Protein AF-A0A2M8F038-F1 (afdb_monomer)

pLDDT: mean 86.22, std 9.19, range [47.75, 95.94]

Structure (mmCIF, N/CA/C/O backbone):
data_AF-A0A2M8F038-F1
#
_entry.id   AF-A0A2M8F038-F1
#
loop_
_atom_site.group_PDB
_atom_site.id
_atom_site.type_symbol
_atom_site.label_atom_id
_atom_site.label_alt_id
_atom_site.label_comp_id
_atom_site.label_asym_id
_atom_site.label_entity_id
_atom_site.label_seq_id
_atom_site.pdbx_PDB_ins_code
_atom_site.Cartn_x
_atom_site.Cartn_y
_atom_site.Cartn_z
_atom_site.occupancy
_atom_site.B_iso_or_equiv
_atom_site.auth_seq_id
_atom_site.auth_comp_id
_atom_site.auth_asym_id
_atom_site.auth_atom_id
_atom_site.pdbx_PDB_model_num
ATOM 1 N N . MET A 1 1 ? -42.435 -24.191 29.726 1.00 47.75 1 MET A N 1
ATOM 2 C CA . MET A 1 1 ? -42.348 -22.749 30.053 1.00 47.75 1 MET A CA 1
ATOM 3 C C . MET A 1 1 ? -41.090 -22.191 29.408 1.00 47.75 1 MET A C 1
ATOM 5 O O . MET A 1 1 ? -40.028 -22.763 29.619 1.00 47.75 1 MET A O 1
ATOM 9 N N . ARG A 1 2 ? -41.195 -21.153 28.573 1.00 58.50 2 ARG A N 1
ATOM 10 C CA . ARG A 1 2 ? -40.022 -20.501 27.969 1.00 58.50 2 ARG A CA 1
ATOM 11 C C . ARG A 1 2 ? -39.522 -19.428 28.938 1.00 58.50 2 ARG A C 1
ATOM 13 O O . ARG A 1 2 ? -40.271 -18.505 29.238 1.00 58.50 2 ARG A O 1
ATOM 20 N N . LYS A 1 3 ? -38.299 -19.573 29.456 1.00 73.19 3 LYS A N 1
ATOM 21 C CA . LYS A 1 3 ? -37.626 -18.516 30.223 1.00 73.19 3 LYS A CA 1
ATOM 22 C C . LYS A 1 3 ? -37.259 -17.400 29.243 1.00 73.19 3 LYS A C 1
ATOM 24 O O . LYS A 1 3 ? -36.466 -17.630 28.336 1.00 73.19 3 LYS A O 1
ATOM 29 N N . ALA A 1 4 ? -37.892 -16.241 29.383 1.00 73.81 4 ALA A N 1
ATOM 30 C CA . ALA A 1 4 ? -37.466 -15.023 28.708 1.00 73.81 4 ALA A CA 1
ATOM 31 C C . ALA A 1 4 ? -36.355 -14.359 29.536 1.00 73.81 4 ALA A C 1
ATOM 33 O O . ALA A 1 4 ? -36.382 -14.435 30.765 1.00 73.81 4 ALA A O 1
ATOM 34 N N . PHE A 1 5 ? -35.389 -13.741 28.856 1.00 77.44 5 PHE A N 1
ATOM 35 C CA . PHE A 1 5 ? -34.323 -12.965 29.490 1.00 77.44 5 PHE A CA 1
ATOM 36 C C . PHE A 1 5 ? -34.896 -11.749 30.224 1.00 77.44 5 PHE A C 1
ATOM 38 O O . PHE A 1 5 ? -35.884 -11.147 29.798 1.00 77.44 5 PHE A O 1
ATOM 45 N N . THR A 1 6 ? -34.265 -11.389 31.334 1.00 91.44 6 THR A N 1
ATOM 46 C CA . THR A 1 6 ? -34.611 -10.216 32.135 1.00 91.44 6 THR A CA 1
ATOM 47 C C . THR A 1 6 ? -34.103 -8.929 31.474 1.00 91.44 6 THR A C 1
ATOM 49 O O . THR A 1 6 ? -33.103 -8.922 30.755 1.00 91.44 6 THR A O 1
ATOM 52 N N . LEU A 1 7 ? -34.767 -7.800 31.746 1.00 89.31 7 LEU A N 1
ATOM 53 C CA . LEU A 1 7 ? -34.303 -6.480 31.288 1.00 89.31 7 LEU A CA 1
ATOM 54 C C . LEU A 1 7 ? -32.899 -6.149 31.815 1.00 89.31 7 LEU A C 1
ATOM 56 O O . LEU A 1 7 ? -32.105 -5.523 31.118 1.00 89.31 7 LEU A O 1
ATOM 60 N N . LEU A 1 8 ? -32.587 -6.607 33.029 1.00 91.75 8 LEU A N 1
ATOM 61 C CA . LEU A 1 8 ? -31.281 -6.424 33.652 1.00 91.75 8 LEU A CA 1
ATOM 62 C C . LEU A 1 8 ? -30.181 -7.207 32.920 1.00 91.75 8 LEU A C 1
ATOM 64 O O . LEU A 1 8 ? -29.083 -6.687 32.747 1.00 91.75 8 LEU A O 1
ATOM 68 N N . GLU A 1 9 ? -30.475 -8.412 32.425 1.00 90.81 9 GLU A N 1
ATOM 69 C CA . GLU A 1 9 ? -29.525 -9.167 31.598 1.00 90.81 9 GLU A CA 1
ATOM 70 C C . GLU A 1 9 ? -29.206 -8.429 30.299 1.00 90.81 9 GLU A C 1
ATOM 72 O O . GLU A 1 9 ? -28.035 -8.279 29.956 1.00 90.81 9 GLU A O 1
ATOM 77 N N . MET A 1 10 ? -30.215 -7.890 29.610 1.00 91.69 10 MET A N 1
ATOM 78 C CA . MET A 1 10 ? -29.963 -7.110 28.396 1.00 91.69 10 MET A CA 1
ATOM 79 C C . MET A 1 10 ? -29.204 -5.807 28.684 1.00 91.69 10 MET A C 1
ATOM 81 O O . MET A 1 10 ? -28.329 -5.446 27.900 1.00 91.69 10 MET A O 1
ATOM 85 N N . LEU A 1 11 ? -29.457 -5.145 29.821 1.00 93.12 11 LEU A N 1
ATOM 86 C CA . LEU A 1 11 ? -28.730 -3.943 30.254 1.00 93.12 11 LEU A CA 1
ATOM 87 C C . LEU A 1 11 ? -27.230 -4.214 30.466 1.00 93.12 11 LEU A C 1
ATOM 89 O O . LEU A 1 11 ? -26.381 -3.456 29.995 1.00 93.12 11 LEU A O 1
ATOM 93 N N . VAL A 1 12 ? -26.889 -5.298 31.166 1.00 94.88 12 VAL A N 1
ATOM 94 C CA . VAL A 1 12 ? -25.487 -5.644 31.442 1.00 94.88 12 VAL A CA 1
ATOM 95 C C . VAL A 1 12 ? -24.769 -6.063 30.157 1.00 94.88 12 VAL A C 1
ATOM 97 O O . VAL A 1 12 ? -23.632 -5.652 29.928 1.00 94.88 12 VAL A O 1
ATOM 100 N N . VAL A 1 13 ? -25.437 -6.820 29.282 1.00 95.69 13 VAL A N 1
ATOM 101 C CA . VAL A 1 13 ? -24.855 -7.288 28.015 1.00 95.69 13 VAL A CA 1
ATOM 102 C C . VAL A 1 13 ? -24.486 -6.120 27.100 1.00 95.69 13 VAL A C 1
ATOM 104 O O . VAL A 1 13 ? -23.353 -6.062 26.624 1.00 95.69 13 VAL A O 1
ATOM 107 N N . ILE A 1 14 ? -25.385 -5.153 26.891 1.00 95.06 14 ILE A N 1
ATOM 108 C CA . ILE A 1 14 ? -25.065 -3.977 26.062 1.00 95.06 14 ILE A CA 1
ATOM 109 C C . ILE A 1 14 ? -23.976 -3.108 26.703 1.00 95.06 14 ILE A C 1
ATOM 111 O O . ILE A 1 14 ? -23.139 -2.555 25.989 1.00 95.06 14 ILE A O 1
ATOM 115 N N . GLY A 1 15 ? -23.934 -3.047 28.041 1.00 95.81 15 GLY A N 1
ATOM 116 C CA . GLY A 1 15 ? -22.873 -2.376 28.788 1.00 95.81 15 GLY A CA 1
ATOM 117 C C . GLY A 1 15 ? -21.500 -2.974 28.481 1.00 95.81 15 GLY A C 1
ATOM 118 O O . GLY A 1 15 ? -20.591 -2.254 28.070 1.00 95.81 15 GLY A O 1
ATOM 119 N N . ILE A 1 16 ? -21.365 -4.299 28.575 1.00 95.69 16 ILE A N 1
ATOM 120 C CA . ILE A 1 16 ? -20.108 -5.002 28.274 1.00 95.69 16 ILE A CA 1
ATOM 121 C C . ILE A 1 16 ? -19.736 -4.863 26.791 1.00 95.69 16 ILE A C 1
ATOM 123 O O . ILE A 1 16 ? -18.581 -4.569 26.477 1.00 95.69 16 ILE A O 1
ATOM 127 N N . ILE A 1 17 ? -20.701 -5.011 25.874 1.00 95.94 17 ILE A N 1
ATOM 128 C CA . ILE A 1 17 ? -20.462 -4.847 24.431 1.00 95.94 17 ILE A CA 1
ATOM 129 C C . ILE A 1 17 ? -19.921 -3.444 24.137 1.00 95.94 17 ILE A C 1
ATOM 131 O O . ILE A 1 17 ? -18.946 -3.324 23.401 1.00 95.94 17 ILE A O 1
ATOM 135 N N . SER A 1 18 ? -20.483 -2.390 24.740 1.00 95.12 18 SER A N 1
ATOM 136 C CA . SER A 1 18 ? -20.038 -1.010 24.494 1.00 95.12 18 SER A CA 1
ATOM 137 C C . SER A 1 18 ? -18.558 -0.790 24.839 1.00 95.12 18 SER A C 1
ATOM 139 O O . SER A 1 18 ? -17.812 -0.197 24.054 1.00 95.12 18 SER A O 1
ATOM 141 N N . VAL A 1 19 ? -18.106 -1.349 25.965 1.00 93.94 19 VAL A N 1
ATOM 142 C CA . VAL A 1 19 ? -16.717 -1.245 26.423 1.00 93.94 19 VAL A CA 1
ATOM 143 C C . VAL A 1 19 ? -15.785 -2.006 25.481 1.00 93.94 19 VAL A C 1
ATOM 145 O O . VAL A 1 19 ? -14.800 -1.439 25.004 1.00 93.94 19 VAL A O 1
ATOM 148 N N . LEU A 1 20 ? -16.116 -3.254 25.137 1.00 94.75 20 LEU A N 1
ATOM 149 C CA . LEU A 1 20 ? -15.307 -4.073 24.225 1.00 94.75 20 LEU A CA 1
ATOM 150 C C . LEU A 1 20 ? -15.201 -3.456 22.826 1.00 94.75 20 LEU A C 1
ATOM 152 O O . LEU A 1 20 ? -14.121 -3.417 22.235 1.00 94.75 20 LEU A O 1
ATOM 156 N N . VAL A 1 21 ? -16.314 -2.935 22.313 1.00 94.44 21 VAL A N 1
ATOM 157 C CA . VAL A 1 21 ? -16.395 -2.325 20.986 1.00 94.44 21 VAL A CA 1
ATOM 158 C C . VAL A 1 21 ? -15.540 -1.057 20.908 1.00 94.44 21 VAL A C 1
ATOM 160 O O . VAL A 1 21 ? -14.808 -0.883 19.933 1.00 94.44 21 VAL A O 1
ATOM 163 N N . SER A 1 22 ? -15.555 -0.210 21.944 1.00 89.88 22 SER A N 1
ATOM 164 C CA . SER A 1 22 ? -14.732 1.009 21.977 1.00 89.88 22 SER A CA 1
ATOM 165 C C . SER A 1 22 ? -13.228 0.718 21.852 1.00 89.88 22 SER A C 1
ATOM 167 O O . SER A 1 22 ? -12.537 1.343 21.045 1.00 89.88 22 SER A O 1
ATOM 169 N N . MET A 1 23 ? -12.731 -0.292 22.574 1.00 89.50 23 MET A N 1
ATOM 170 C CA . MET A 1 23 ? -11.329 -0.716 22.506 1.00 89.50 23 MET A CA 1
ATOM 171 C C . MET A 1 23 ? -11.004 -1.394 21.167 1.00 89.50 23 MET A C 1
ATOM 173 O O . MET A 1 23 ? -9.942 -1.161 20.584 1.00 89.50 23 MET A O 1
ATOM 177 N N . GLY A 1 24 ? -11.935 -2.200 20.647 1.00 90.94 24 GLY A N 1
ATOM 178 C CA . GLY A 1 24 ? -11.786 -2.894 19.368 1.00 90.94 24 GLY A CA 1
ATOM 179 C C . GLY A 1 24 ? -11.653 -1.940 18.177 1.00 90.94 24 GLY A C 1
ATOM 180 O O . GLY A 1 24 ? -10.782 -2.133 17.326 1.00 90.94 24 GLY A O 1
ATOM 181 N N . PHE A 1 25 ? -12.457 -0.873 18.131 1.00 90.12 25 PHE A N 1
ATOM 182 C CA . PHE A 1 25 ? -12.448 0.082 17.017 1.00 90.12 25 PHE A CA 1
ATOM 183 C C . PHE A 1 25 ? -11.122 0.838 16.865 1.00 90.12 25 PHE A C 1
ATOM 185 O O . PHE A 1 25 ? -10.642 1.017 15.741 1.00 90.12 25 PHE A O 1
ATOM 192 N N . ALA A 1 26 ? -10.504 1.255 17.974 1.00 85.56 26 ALA A N 1
ATOM 193 C CA . ALA A 1 26 ? -9.225 1.966 17.937 1.00 85.56 26 ALA A CA 1
ATOM 194 C C . ALA A 1 26 ? -8.099 1.091 17.350 1.00 85.56 26 ALA A C 1
ATOM 196 O O . ALA A 1 26 ? -7.335 1.536 16.486 1.00 85.56 26 ALA A O 1
ATOM 197 N N . SER A 1 27 ? -8.043 -0.180 17.763 1.00 88.44 27 SER A N 1
ATOM 198 C CA . SER A 1 27 ? -7.094 -1.166 17.232 1.00 88.44 27 SER A CA 1
ATOM 199 C C . SER A 1 27 ? -7.343 -1.452 15.745 1.00 88.44 27 SER A C 1
ATOM 201 O O . SER A 1 27 ? -6.413 -1.449 14.934 1.00 88.44 27 SER A O 1
ATOM 203 N N . TYR A 1 28 ? -8.613 -1.599 15.359 1.00 91.88 28 TYR A N 1
ATOM 204 C CA . TYR A 1 28 ? -9.016 -1.898 13.986 1.00 91.88 28 TYR A CA 1
ATOM 205 C C . TYR A 1 28 ? -8.595 -0.817 12.981 1.00 91.88 28 TYR A C 1
ATOM 207 O O . TYR A 1 28 ? -8.053 -1.134 11.922 1.00 91.88 28 TYR A O 1
ATOM 215 N N . SER A 1 29 ? -8.774 0.465 13.320 1.00 90.25 29 SER A N 1
ATOM 216 C CA . SER A 1 29 ? -8.367 1.580 12.450 1.00 90.25 29 SER A CA 1
ATOM 217 C C . SER A 1 29 ? -6.861 1.564 12.152 1.00 90.25 29 SER A C 1
ATOM 219 O O . SER A 1 29 ? -6.433 1.718 11.004 1.00 90.25 29 SER A O 1
ATOM 221 N N . THR A 1 30 ? -6.044 1.308 13.17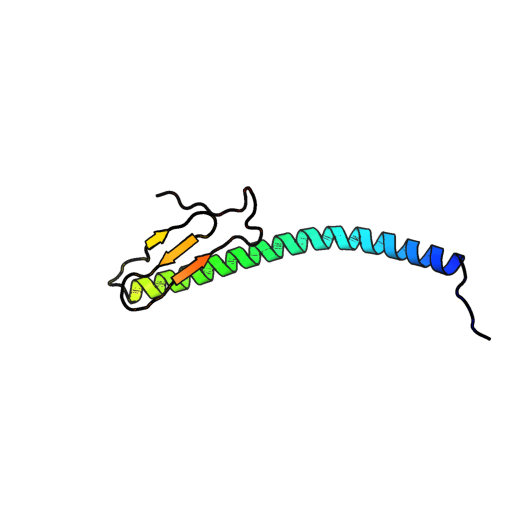6 1.00 91.62 30 THR A N 1
ATOM 222 C CA . THR A 1 30 ? -4.585 1.207 13.035 1.00 91.62 30 THR A CA 1
ATOM 223 C C . THR A 1 30 ? -4.184 -0.025 12.224 1.00 91.62 30 THR A C 1
ATOM 225 O O . THR A 1 30 ? -3.343 0.074 11.327 1.00 91.62 30 THR A O 1
ATOM 228 N N . ALA A 1 31 ? -4.823 -1.171 12.475 1.00 93.69 31 ALA A N 1
ATOM 229 C CA . ALA A 1 31 ? -4.588 -2.400 11.722 1.00 93.69 31 ALA A CA 1
ATOM 230 C C . ALA A 1 31 ? -4.907 -2.228 10.229 1.00 93.69 31 ALA A C 1
ATOM 232 O O . ALA A 1 31 ? -4.111 -2.636 9.384 1.00 93.69 31 ALA A O 1
ATOM 233 N N . GLN A 1 32 ? -6.011 -1.553 9.888 1.00 94.25 32 GLN A N 1
ATOM 234 C CA . GLN A 1 32 ? -6.344 -1.249 8.497 1.00 94.25 32 GLN A CA 1
ATOM 235 C C . GLN A 1 32 ? -5.303 -0.349 7.824 1.00 94.25 32 GLN A C 1
ATOM 237 O O . GLN A 1 32 ? -4.940 -0.600 6.676 1.00 94.25 32 GLN A O 1
ATOM 242 N N . LYS A 1 33 ? -4.808 0.692 8.510 1.00 92.00 33 LYS A N 1
ATOM 243 C CA . LYS A 1 33 ? -3.735 1.550 7.974 1.00 92.00 33 LYS A CA 1
ATOM 244 C C . LYS A 1 33 ? -2.490 0.720 7.654 1.00 92.00 33 LYS A C 1
ATOM 246 O O . LYS A 1 33 ? -2.031 0.738 6.515 1.00 92.00 33 LYS A O 1
ATOM 251 N N . LYS A 1 34 ? -2.038 -0.096 8.612 1.00 94.38 34 LYS A N 1
ATOM 252 C CA . LYS A 1 34 ? -0.874 -0.976 8.448 1.00 94.38 34 LYS A CA 1
ATOM 253 C C . LYS A 1 34 ? -1.060 -1.997 7.322 1.00 94.38 34 LYS A C 1
ATOM 255 O O . LYS A 1 34 ? -0.123 -2.249 6.572 1.00 94.38 34 LYS A O 1
ATOM 260 N N . ALA A 1 35 ? -2.258 -2.564 7.175 1.00 94.94 35 ALA A N 1
ATOM 261 C CA . ALA A 1 35 ? -2.565 -3.498 6.094 1.00 94.94 35 ALA A CA 1
ATOM 262 C C . ALA A 1 35 ? -2.452 -2.837 4.711 1.00 94.94 35 ALA A C 1
ATOM 264 O O . ALA A 1 35 ? -1.912 -3.435 3.782 1.00 94.94 35 ALA A O 1
ATOM 265 N N . ARG A 1 36 ? -2.905 -1.584 4.575 1.00 94.50 36 ARG A N 1
ATOM 266 C CA . ARG A 1 36 ? -2.761 -0.827 3.324 1.00 94.50 36 ARG A CA 1
ATOM 267 C C . ARG A 1 36 ? -1.311 -0.487 3.019 1.00 94.50 36 ARG A C 1
ATOM 269 O O . ARG A 1 36 ? -0.900 -0.631 1.876 1.00 94.50 36 ARG A O 1
ATOM 276 N N . ASP A 1 37 ? -0.530 -0.103 4.023 1.00 94.19 37 ASP A N 1
ATOM 277 C CA . ASP A 1 37 ? 0.903 0.149 3.839 1.00 94.19 37 ASP A CA 1
ATOM 278 C C . ASP A 1 37 ? 1.650 -1.123 3.424 1.00 94.19 37 ASP A C 1
ATOM 280 O O . ASP A 1 37 ? 2.450 -1.089 2.491 1.00 94.19 37 ASP A O 1
ATOM 284 N N . ALA A 1 38 ? 1.330 -2.265 4.038 1.00 95.19 38 ALA A N 1
ATOM 285 C CA . ALA A 1 38 ? 1.883 -3.558 3.641 1.00 95.19 38 ALA A CA 1
ATOM 286 C C . ALA A 1 38 ? 1.510 -3.925 2.194 1.00 95.19 38 ALA A C 1
ATOM 288 O O . ALA A 1 38 ? 2.357 -4.411 1.445 1.00 95.19 38 ALA A O 1
ATOM 289 N N . LYS A 1 39 ? 0.267 -3.648 1.774 1.00 93.44 39 LYS A N 1
ATOM 290 C CA . LYS A 1 39 ? -0.172 -3.840 0.387 1.00 93.44 39 LYS A CA 1
ATOM 291 C C . LYS A 1 39 ? 0.632 -2.967 -0.580 1.00 93.44 39 LYS A C 1
ATOM 293 O O . LYS A 1 39 ? 1.187 -3.504 -1.530 1.00 93.44 39 LYS A O 1
ATOM 298 N N . ARG A 1 40 ? 0.793 -1.671 -0.287 1.00 92.06 40 ARG A N 1
ATOM 299 C CA . ARG A 1 40 ? 1.614 -0.747 -1.095 1.00 92.06 40 ARG A CA 1
ATOM 300 C C . ARG A 1 40 ? 3.059 -1.224 -1.224 1.00 92.06 40 ARG A C 1
ATOM 302 O O . ARG A 1 40 ? 3.605 -1.236 -2.319 1.00 92.06 40 ARG A O 1
ATOM 309 N N . GLN A 1 41 ? 3.674 -1.654 -0.121 1.00 93.31 41 GLN A N 1
ATOM 310 C CA . GLN A 1 41 ? 5.034 -2.205 -0.136 1.00 93.31 41 GLN A CA 1
ATOM 311 C C . GLN A 1 41 ? 5.130 -3.470 -1.000 1.00 93.31 41 GLN A C 1
ATOM 313 O O . GLN A 1 41 ? 6.084 -3.625 -1.763 1.00 93.31 41 GLN A O 1
ATOM 318 N N . GLY A 1 42 ? 4.137 -4.359 -0.905 1.00 93.69 42 GLY A N 1
ATOM 319 C CA . GLY A 1 42 ? 4.046 -5.553 -1.743 1.00 93.69 42 GLY A CA 1
ATOM 320 C C . GLY A 1 42 ? 3.912 -5.220 -3.228 1.00 93.69 42 GLY A C 1
ATOM 321 O O . GLY A 1 42 ? 4.625 -5.799 -4.045 1.00 93.69 42 GLY A O 1
ATOM 322 N N . ASP A 1 43 ? 3.061 -4.251 -3.567 1.00 91.31 43 ASP A N 1
ATOM 323 C CA . ASP A 1 43 ? 2.828 -3.826 -4.949 1.00 91.31 43 ASP A CA 1
ATOM 324 C C . ASP A 1 43 ? 4.078 -3.176 -5.561 1.00 91.31 43 ASP A C 1
ATOM 326 O O . ASP A 1 43 ? 4.430 -3.487 -6.696 1.00 91.31 43 ASP A O 1
ATOM 330 N N . LEU A 1 44 ? 4.817 -2.360 -4.796 1.00 90.19 44 LEU A N 1
ATOM 331 C CA . LEU A 1 44 ? 6.098 -1.790 -5.237 1.00 90.19 44 LEU A CA 1
ATOM 332 C C . LEU A 1 44 ? 7.164 -2.866 -5.474 1.00 90.19 44 LEU A C 1
ATOM 334 O O . LEU A 1 44 ? 7.902 -2.800 -6.456 1.00 90.19 44 LEU A O 1
ATOM 338 N N . LYS A 1 45 ? 7.237 -3.880 -4.605 1.00 93.31 45 LYS A N 1
ATOM 339 C CA . LYS A 1 45 ? 8.178 -4.992 -4.778 1.00 93.31 45 LYS A CA 1
ATOM 340 C C . LYS A 1 45 ? 7.841 -5.823 -6.017 1.00 93.31 45 LYS A C 1
ATOM 342 O O . LYS A 1 45 ? 8.739 -6.162 -6.784 1.00 93.31 45 LYS A O 1
ATOM 347 N N . ALA A 1 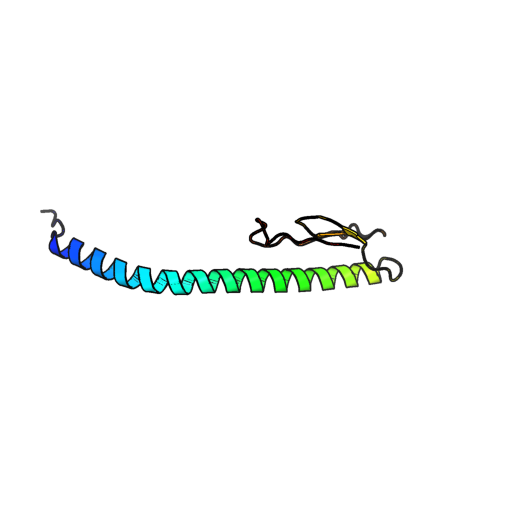46 ? 6.562 -6.128 -6.224 1.00 90.62 46 ALA A N 1
ATOM 348 C CA . ALA A 1 46 ? 6.104 -6.842 -7.412 1.00 90.62 46 ALA A CA 1
ATOM 349 C C . ALA A 1 46 ? 6.385 -6.035 -8.690 1.00 90.62 46 ALA A C 1
ATOM 351 O O . ALA A 1 46 ? 6.888 -6.583 -9.669 1.00 90.62 46 ALA A O 1
ATOM 352 N N . ALA A 1 47 ? 6.138 -4.724 -8.658 1.00 89.44 47 ALA A N 1
ATOM 353 C CA . ALA A 1 47 ? 6.456 -3.824 -9.756 1.00 89.44 47 ALA A CA 1
ATOM 354 C C . ALA A 1 47 ? 7.949 -3.831 -10.091 1.00 89.44 47 ALA A C 1
ATOM 356 O O . ALA A 1 47 ? 8.299 -4.026 -11.250 1.00 89.44 47 ALA A O 1
ATOM 357 N N . GLN A 1 48 ? 8.831 -3.720 -9.090 1.00 89.94 48 GLN A N 1
ATOM 358 C CA . GLN A 1 48 ? 10.277 -3.817 -9.299 1.00 89.94 48 GLN A CA 1
ATOM 359 C C . GLN A 1 48 ? 10.655 -5.125 -10.011 1.00 89.94 48 GLN A C 1
ATOM 361 O O . GLN A 1 48 ? 11.383 -5.095 -10.997 1.00 89.94 48 GLN A O 1
ATOM 366 N N . GLN A 1 49 ? 10.133 -6.270 -9.559 1.00 90.88 49 GLN A N 1
ATOM 367 C CA . GLN A 1 49 ? 10.428 -7.566 -10.182 1.00 90.88 49 GLN A CA 1
ATOM 368 C C . GLN A 1 49 ? 10.003 -7.611 -11.656 1.00 90.88 49 GLN A C 1
ATOM 370 O O . GLN A 1 49 ? 10.745 -8.118 -12.494 1.00 90.88 49 GLN A O 1
ATOM 375 N N . ILE A 1 50 ? 8.836 -7.054 -11.986 1.00 88.06 50 ILE A N 1
ATOM 376 C CA . ILE A 1 50 ? 8.342 -7.002 -13.368 1.00 88.06 50 ILE A CA 1
ATOM 377 C C . ILE A 1 50 ? 9.166 -6.018 -14.210 1.00 88.06 50 ILE A C 1
ATOM 379 O O . ILE A 1 50 ? 9.432 -6.296 -15.378 1.00 88.06 50 ILE A O 1
ATOM 383 N N . MET A 1 51 ? 9.607 -4.893 -13.640 1.00 88.19 51 MET A N 1
ATOM 384 C CA . MET A 1 51 ? 10.476 -3.933 -14.328 1.00 88.19 51 MET A CA 1
ATOM 385 C C . MET A 1 51 ? 11.835 -4.542 -14.676 1.00 88.19 51 MET A C 1
ATOM 387 O O . MET A 1 51 ? 12.284 -4.389 -15.809 1.00 88.19 51 MET A O 1
ATOM 391 N N . GLU A 1 52 ? 12.447 -5.276 -13.746 1.00 90.44 52 GLU A N 1
ATOM 392 C CA . GLU A 1 52 ? 13.700 -6.002 -13.989 1.00 90.44 52 GLU A CA 1
ATOM 393 C C . GLU A 1 52 ? 13.510 -7.128 -15.017 1.00 90.44 52 GLU A C 1
ATOM 395 O O . GLU A 1 52 ? 14.330 -7.310 -15.918 1.00 90.44 52 GLU A O 1
ATOM 400 N N . GLN A 1 53 ? 12.380 -7.842 -14.956 1.00 89.50 53 GLN A N 1
ATOM 401 C CA . GLN A 1 53 ? 12.040 -8.844 -15.964 1.00 89.50 53 GLN A CA 1
ATOM 402 C C . GLN A 1 53 ? 11.888 -8.215 -17.353 1.00 89.50 53 GLN A C 1
ATOM 404 O O . GLN A 1 53 ? 12.404 -8.769 -18.322 1.00 89.50 53 GLN A O 1
ATOM 409 N N . CYS A 1 54 ? 11.210 -7.065 -17.455 1.00 89.75 54 CYS A N 1
ATOM 410 C CA . CYS A 1 54 ? 11.088 -6.316 -18.704 1.00 89.75 54 CYS A CA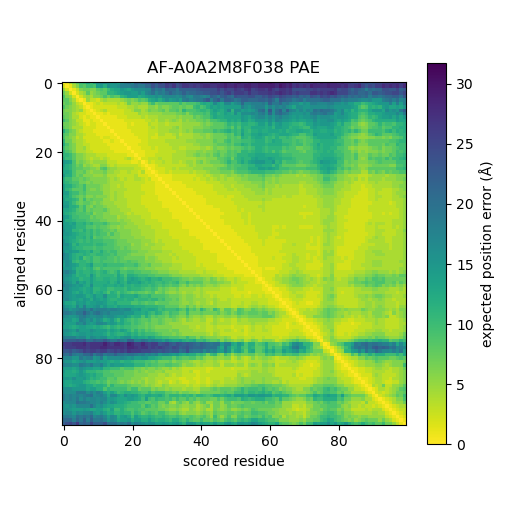 1
ATOM 411 C C . CYS A 1 54 ? 12.467 -5.885 -19.213 1.00 89.75 54 CYS A C 1
ATOM 413 O O . CYS A 1 54 ? 12.785 -6.143 -20.368 1.00 89.75 54 CYS A O 1
ATOM 415 N N . TYR A 1 55 ? 13.316 -5.320 -18.352 1.00 89.94 55 TYR A N 1
ATOM 416 C CA . TYR A 1 55 ? 14.675 -4.910 -18.708 1.00 89.94 55 TYR A CA 1
ATOM 417 C C . TYR A 1 55 ? 15.480 -6.057 -19.341 1.00 89.94 55 TYR A C 1
ATOM 419 O O . TYR A 1 55 ? 16.113 -5.869 -20.380 1.00 89.94 55 TYR A O 1
ATOM 427 N N . SER A 1 56 ? 15.388 -7.267 -18.779 1.00 90.12 56 SER A N 1
ATOM 428 C CA . SER A 1 56 ? 16.081 -8.448 -19.305 1.00 90.12 56 SER A CA 1
ATOM 429 C C . SER A 1 56 ? 15.600 -8.906 -20.688 1.00 90.12 56 SER A C 1
ATOM 431 O O . SER A 1 56 ? 16.361 -9.578 -21.381 1.00 90.12 56 SER A O 1
ATOM 433 N N . VAL A 1 57 ? 14.355 -8.612 -21.079 1.00 87.81 57 VAL A N 1
ATOM 434 C CA . VAL A 1 57 ? 13.747 -9.097 -22.339 1.00 87.81 57 VAL A CA 1
ATOM 435 C C . VAL A 1 57 ? 13.514 -7.992 -23.374 1.00 87.81 57 VAL A C 1
ATOM 437 O O . VAL A 1 57 ? 13.107 -8.280 -24.494 1.00 87.81 57 VAL A O 1
ATOM 440 N N . ASN A 1 58 ? 13.765 -6.735 -23.009 1.00 86.69 58 ASN A N 1
ATOM 441 C 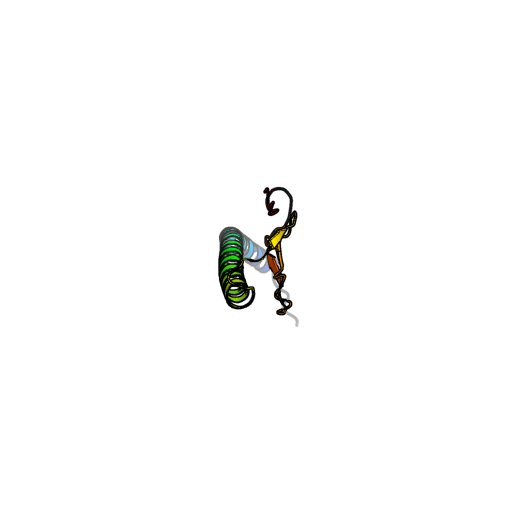CA . ASN A 1 58 ? 13.481 -5.541 -23.807 1.00 86.69 58 ASN A CA 1
ATOM 442 C C . ASN A 1 58 ? 14.769 -4.771 -24.122 1.00 86.69 58 ASN A C 1
ATOM 444 O O . ASN A 1 58 ? 14.856 -3.572 -23.865 1.00 86.69 58 ASN A O 1
ATOM 448 N N . ASP A 1 59 ? 15.792 -5.469 -24.623 1.00 87.38 59 ASP A N 1
ATOM 449 C CA . ASP A 1 59 ? 17.082 -4.884 -25.018 1.00 87.38 59 ASP A CA 1
ATOM 450 C C . ASP A 1 59 ? 17.698 -3.96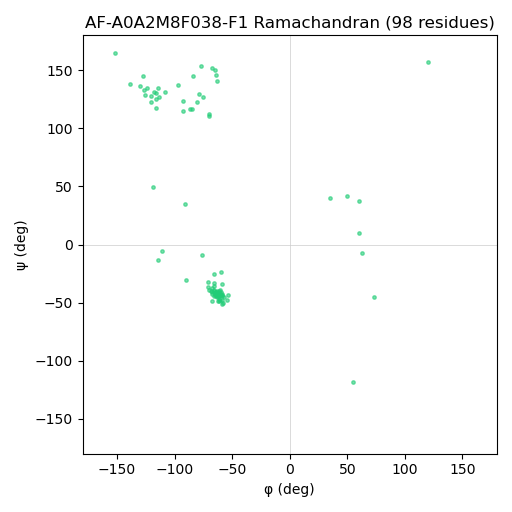6 -23.948 1.00 87.38 59 ASP A C 1
ATOM 452 O O . ASP A 1 59 ? 18.208 -2.887 -24.261 1.00 87.38 59 ASP A O 1
ATOM 456 N N . PHE A 1 60 ? 17.620 -4.370 -22.674 1.00 86.81 60 PHE A N 1
ATOM 457 C CA . PHE A 1 60 ? 18.131 -3.588 -21.543 1.00 86.81 60 PHE A CA 1
ATOM 458 C C . PHE A 1 60 ? 17.464 -2.208 -21.413 1.00 86.81 60 PHE A C 1
ATOM 460 O O . PHE A 1 60 ? 18.103 -1.210 -21.073 1.00 86.81 60 PHE A O 1
ATOM 467 N N . LYS A 1 61 ? 16.157 -2.131 -21.691 1.00 87.19 61 LYS A N 1
ATOM 468 C CA . LYS A 1 61 ? 15.345 -0.922 -21.506 1.00 87.19 61 LYS A CA 1
ATOM 469 C C . LYS A 1 61 ? 14.238 -1.163 -20.493 1.00 87.19 61 LYS A C 1
ATOM 471 O O . LYS A 1 61 ? 13.467 -2.118 -20.602 1.00 87.19 61 LYS A O 1
ATOM 476 N N . TYR A 1 62 ? 14.123 -0.243 -19.544 1.00 87.62 62 TYR A N 1
ATOM 477 C CA . TYR A 1 62 ? 13.026 -0.236 -18.584 1.00 87.62 62 TYR A CA 1
ATOM 478 C C . TYR A 1 62 ? 11.677 0.065 -19.263 1.00 87.62 62 TYR A C 1
ATOM 480 O O . TYR A 1 62 ? 11.643 0.733 -20.303 1.00 87.62 62 TYR A O 1
ATOM 488 N N . PRO A 1 63 ? 10.560 -0.434 -18.697 1.00 88.00 63 PRO A N 1
ATOM 489 C CA . PRO A 1 63 ? 9.232 -0.205 -19.249 1.00 88.00 63 PRO A CA 1
ATOM 490 C C . PRO A 1 63 ? 8.854 1.276 -19.187 1.00 88.00 63 PRO A C 1
ATOM 492 O O . PRO A 1 63 ? 9.256 2.008 -18.280 1.00 88.00 63 PRO A O 1
ATOM 495 N N . THR A 1 64 ? 8.037 1.712 -20.142 1.00 86.62 64 THR A N 1
ATOM 496 C CA . THR A 1 64 ? 7.499 3.073 -20.148 1.00 86.62 64 THR A CA 1
ATOM 497 C C . THR A 1 64 ? 6.406 3.177 -19.093 1.00 86.62 64 THR A C 1
ATOM 499 O O . THR A 1 64 ? 5.479 2.368 -19.084 1.00 86.62 64 THR A O 1
ATOM 502 N N . ILE A 1 65 ? 6.519 4.167 -18.209 1.00 87.94 65 ILE A N 1
ATOM 503 C CA . ILE A 1 65 ? 5.559 4.423 -17.134 1.00 87.94 65 ILE A CA 1
ATOM 504 C C . ILE A 1 65 ? 4.583 5.507 -17.588 1.00 87.94 65 ILE A C 1
ATOM 506 O O . ILE A 1 65 ? 4.977 6.504 -18.189 1.00 87.94 65 ILE A O 1
ATOM 510 N N . SER A 1 66 ? 3.299 5.312 -17.307 1.00 86.31 66 SER A N 1
ATOM 511 C CA . SER A 1 66 ? 2.244 6.274 -17.612 1.00 86.31 66 SER A CA 1
ATOM 512 C C . SER A 1 66 ? 1.083 6.151 -16.627 1.00 86.31 66 SER A C 1
ATOM 514 O O . SER A 1 66 ? 0.960 5.158 -15.911 1.00 86.31 66 SER A O 1
ATOM 516 N N . GLY A 1 67 ? 0.214 7.159 -16.605 1.00 81.69 67 GLY A N 1
ATOM 517 C CA . GLY A 1 67 ? -1.053 7.107 -15.885 1.00 81.69 67 GLY A CA 1
ATOM 518 C C . GLY A 1 67 ? -1.212 8.172 -14.806 1.00 81.69 67 GLY A C 1
ATOM 519 O O . GLY A 1 67 ? -0.256 8.740 -14.275 1.00 81.69 67 GLY A O 1
ATOM 520 N N . THR A 1 68 ? -2.475 8.435 -14.501 1.00 74.44 68 THR A N 1
ATOM 521 C CA . THR A 1 68 ? -2.933 9.310 -13.425 1.00 74.44 68 THR A CA 1
ATOM 522 C C . THR A 1 68 ? -3.907 8.480 -12.595 1.00 74.44 68 THR A C 1
ATOM 524 O O . THR A 1 68 ? -4.740 7.769 -13.155 1.00 74.44 68 THR A O 1
ATOM 527 N N . ASP A 1 69 ? -3.759 8.498 -11.275 1.00 82.50 69 ASP A N 1
ATOM 528 C CA . ASP A 1 69 ? -4.447 7.672 -10.269 1.00 82.50 69 ASP A CA 1
ATOM 529 C C . ASP A 1 69 ? -3.988 6.209 -10.219 1.00 82.50 69 ASP A C 1
ATOM 531 O O . ASP A 1 69 ? -3.726 5.673 -9.140 1.00 82.50 69 ASP A O 1
ATOM 535 N N . THR A 1 70 ? -3.855 5.572 -11.383 1.00 84.56 70 THR A N 1
ATOM 536 C CA . THR A 1 70 ? -3.260 4.240 -11.538 1.00 84.56 70 THR A CA 1
ATOM 537 C C . THR A 1 70 ? -2.001 4.350 -12.375 1.00 84.56 70 THR A C 1
ATOM 539 O O . THR A 1 70 ? -2.054 4.738 -13.541 1.00 84.56 70 THR A O 1
ATOM 542 N N . ILE A 1 71 ? -0.867 3.995 -11.778 1.00 88.06 71 ILE A N 1
ATOM 543 C CA . ILE A 1 71 ? 0.403 3.938 -12.493 1.00 88.06 71 ILE A CA 1
ATOM 544 C C . ILE A 1 71 ? 0.434 2.625 -13.255 1.00 88.06 71 ILE A C 1
ATOM 546 O O . ILE A 1 71 ? 0.330 1.559 -12.657 1.00 88.06 71 ILE A O 1
ATOM 550 N N . THR A 1 72 ? 0.602 2.708 -14.566 1.00 88.19 72 THR A N 1
ATOM 551 C CA . THR A 1 72 ? 0.773 1.557 -15.445 1.00 88.19 72 THR A CA 1
ATOM 552 C C . THR A 1 72 ? 2.154 1.625 -16.063 1.00 88.19 72 THR A C 1
ATOM 554 O O . THR A 1 72 ? 2.525 2.663 -16.613 1.00 88.19 72 THR A O 1
ATOM 557 N N . ALA A 1 73 ? 2.911 0.533 -16.007 1.00 88.06 73 ALA A N 1
ATOM 558 C CA . ALA A 1 73 ? 4.094 0.402 -16.843 1.00 88.06 73 ALA A CA 1
ATOM 559 C C . ALA A 1 73 ? 3.920 -0.730 -17.844 1.00 88.06 73 ALA A C 1
ATOM 561 O O . ALA A 1 73 ? 3.485 -1.832 -17.496 1.00 88.06 73 ALA A O 1
ATOM 562 N N . THR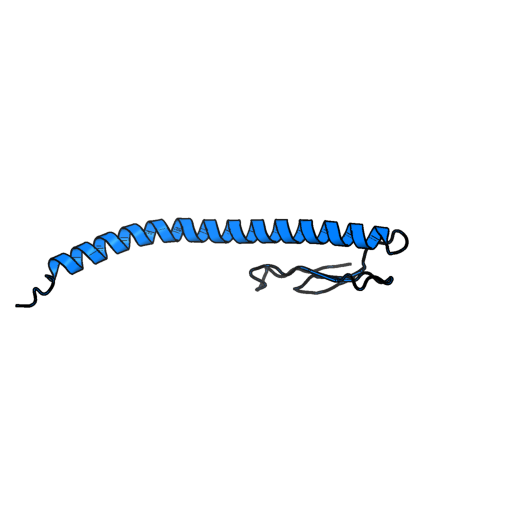 A 1 74 ? 4.296 -0.434 -19.081 1.00 87.38 74 THR A N 1
ATOM 563 C CA . THR A 1 74 ? 4.116 -1.324 -20.223 1.00 87.38 74 THR A CA 1
ATOM 564 C C . THR A 1 74 ? 5.477 -1.627 -20.825 1.00 87.38 74 THR A C 1
ATOM 566 O O . THR A 1 74 ? 6.248 -0.711 -21.122 1.00 87.38 74 THR A O 1
ATOM 569 N N . CYS A 1 75 ? 5.782 -2.912 -20.999 1.00 86.00 75 CYS A N 1
ATOM 570 C CA . CYS A 1 75 ? 6.999 -3.358 -21.664 1.00 86.00 75 CYS A CA 1
ATOM 571 C C . CYS A 1 75 ? 6.790 -3.389 -23.194 1.00 86.00 75 CYS A C 1
ATOM 573 O O . CYS A 1 75 ? 5.940 -4.153 -23.659 1.00 86.00 75 CYS A O 1
ATOM 575 N N . PRO A 1 76 ? 7.522 -2.584 -23.990 1.00 76.38 76 PRO A N 1
ATOM 576 C CA . PRO A 1 76 ? 7.276 -2.467 -25.428 1.00 76.38 76 PRO A CA 1
ATOM 577 C C . PRO A 1 76 ? 7.674 -3.706 -26.250 1.00 76.38 76 PRO A C 1
ATOM 579 O O . PRO A 1 76 ? 7.022 -3.986 -27.255 1.00 76.38 76 PRO A O 1
ATOM 582 N N . ALA A 1 77 ? 8.708 -4.464 -25.862 1.00 63.25 77 ALA A N 1
ATOM 583 C CA . ALA A 1 77 ? 9.153 -5.628 -26.634 1.00 63.25 77 ALA A CA 1
ATOM 584 C C . ALA A 1 77 ? 8.509 -6.940 -26.161 1.00 63.2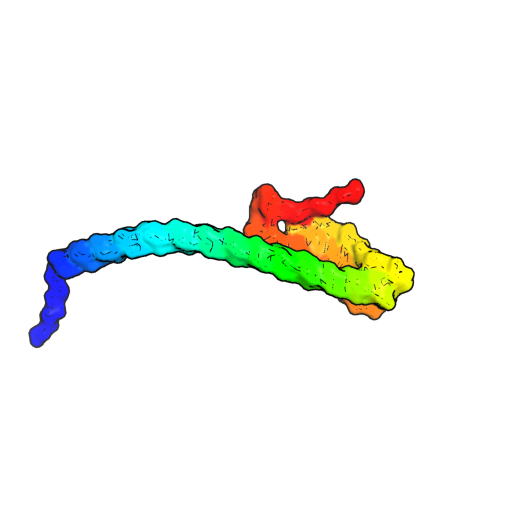5 77 ALA A C 1
ATOM 586 O O . ALA A 1 77 ? 8.775 -7.418 -25.057 1.00 63.25 77 ALA A O 1
ATOM 587 N N . GLY A 1 78 ? 7.691 -7.538 -27.037 1.00 60.69 78 GLY A N 1
ATOM 588 C CA . GLY A 1 78 ? 7.481 -8.990 -27.198 1.00 60.69 78 GLY A CA 1
ATOM 589 C C . GLY A 1 78 ? 6.902 -9.804 -26.034 1.00 60.69 78 GLY A C 1
ATOM 590 O O . GLY A 1 78 ? 6.601 -10.978 -26.214 1.00 60.69 78 GLY A O 1
ATOM 591 N N . SER A 1 79 ? 6.731 -9.213 -24.856 1.00 62.41 79 SER A N 1
ATOM 592 C CA . SER A 1 79 ? 6.465 -9.936 -23.611 1.00 62.41 79 SER A CA 1
ATOM 593 C C . SER A 1 79 ? 5.077 -9.654 -23.031 1.00 62.41 79 SER A C 1
ATOM 595 O O . SER A 1 79 ? 4.632 -10.380 -22.148 1.00 62.41 79 SER A O 1
ATOM 597 N N . GLY A 1 80 ? 4.369 -8.625 -23.522 1.00 71.81 80 GLY A N 1
ATOM 598 C CA . GLY A 1 80 ? 3.023 -8.265 -23.048 1.00 71.81 80 GLY A CA 1
ATOM 599 C C . GLY A 1 80 ? 2.963 -7.916 -21.555 1.00 71.81 80 GLY A C 1
ATOM 600 O O . GLY A 1 80 ? 1.877 -7.793 -20.989 1.00 71.81 80 GLY A O 1
ATOM 601 N N . LEU A 1 81 ? 4.124 -7.768 -20.909 1.00 80.00 81 LEU A N 1
ATOM 602 C CA . LEU A 1 81 ? 4.237 -7.522 -19.483 1.00 80.00 81 LEU A CA 1
ATOM 603 C C . LEU A 1 81 ? 3.750 -6.108 -19.196 1.00 80.00 81 LEU A C 1
ATOM 605 O O . LEU A 1 81 ? 4.377 -5.116 -19.572 1.00 80.00 81 LEU A O 1
ATOM 609 N N . THR A 1 82 ? 2.607 -6.049 -18.529 1.00 83.25 82 THR A N 1
ATOM 610 C CA . THR A 1 82 ? 2.002 -4.822 -18.029 1.00 83.25 82 THR A CA 1
ATOM 611 C C . THR A 1 82 ? 1.797 -4.995 -16.538 1.00 83.25 82 THR A C 1
ATOM 613 O O . THR A 1 82 ? 1.303 -6.035 -16.101 1.00 83.25 82 THR A O 1
ATOM 616 N N . PHE A 1 83 ? 2.158 -3.989 -15.751 1.00 85.56 83 PHE A N 1
ATOM 617 C CA . PHE A 1 83 ? 1.777 -3.947 -14.346 1.00 85.56 83 PHE A CA 1
ATOM 618 C C . PHE A 1 83 ? 1.103 -2.625 -14.028 1.00 85.56 83 PHE A C 1
ATOM 620 O O . PHE A 1 83 ? 1.456 -1.579 -14.573 1.00 85.56 83 PHE A O 1
ATOM 627 N N . THR A 1 84 ? 0.133 -2.695 -13.126 1.00 88.81 84 THR A N 1
ATOM 628 C CA . THR A 1 84 ? -0.659 -1.556 -12.678 1.00 88.81 84 THR A CA 1
ATOM 629 C C . THR A 1 84 ? -0.591 -1.470 -11.164 1.00 88.81 84 THR A C 1
ATOM 631 O O . THR A 1 84 ? -0.867 -2.457 -10.480 1.00 88.81 84 THR A O 1
ATOM 634 N N . ILE A 1 85 ? -0.258 -0.297 -10.638 1.00 89.38 85 ILE A N 1
ATOM 635 C CA . ILE A 1 85 ? -0.310 0.002 -9.210 1.00 89.38 85 ILE A CA 1
ATOM 636 C C . ILE A 1 85 ? -1.385 1.057 -8.981 1.00 89.38 85 ILE A C 1
ATOM 638 O O . ILE A 1 85 ? -1.347 2.144 -9.563 1.00 89.38 85 ILE A O 1
ATOM 642 N N . THR A 1 86 ? -2.303 0.749 -8.075 1.00 89.69 86 THR A N 1
ATOM 643 C CA . THR A 1 86 ? -3.353 1.659 -7.620 1.00 89.69 86 THR A CA 1
ATOM 644 C C . THR A 1 86 ? -3.351 1.664 -6.099 1.00 89.69 86 THR A C 1
ATOM 646 O O . THR A 1 86 ? -3.237 0.610 -5.471 1.00 89.69 86 THR A O 1
ATOM 649 N N . ASP A 1 87 ? -3.467 2.841 -5.487 1.00 89.56 87 ASP A N 1
ATOM 650 C CA . ASP A 1 87 ? -3.536 2.939 -4.030 1.00 89.56 87 ASP A CA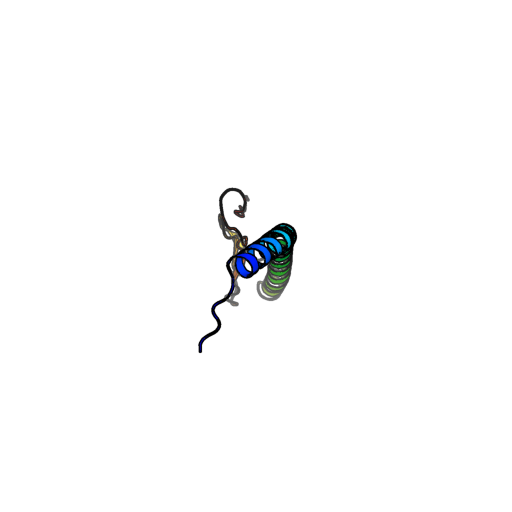 1
ATOM 651 C C . ASP A 1 87 ? -4.798 2.230 -3.496 1.00 89.56 87 ASP A C 1
ATOM 653 O O . ASP A 1 87 ? -5.870 2.390 -4.082 1.00 89.56 87 ASP A O 1
ATOM 657 N N . PRO A 1 88 ? -4.741 1.510 -2.361 1.00 87.00 88 PRO A N 1
ATOM 658 C CA . PRO A 1 88 ? -5.914 0.829 -1.811 1.00 87.00 88 PRO A CA 1
ATOM 659 C C . PRO A 1 88 ? -7.102 1.745 -1.466 1.00 87.00 88 PRO A C 1
ATOM 661 O O . PRO A 1 88 ? -8.228 1.260 -1.382 1.00 87.00 88 PRO A O 1
ATOM 664 N N . LEU A 1 89 ? -6.873 3.041 -1.212 1.00 87.50 89 LEU A N 1
ATOM 665 C CA . LEU A 1 89 ? -7.937 4.028 -0.994 1.00 87.50 89 LEU A CA 1
ATOM 666 C C . LEU A 1 89 ? -8.392 4.706 -2.285 1.00 87.50 89 LEU A C 1
ATOM 668 O O . LEU A 1 89 ? -9.541 5.136 -2.326 1.00 87.50 89 LEU A O 1
ATOM 672 N N . ASN A 1 90 ? -7.501 4.860 -3.271 1.00 83.88 90 ASN A N 1
ATOM 673 C CA . ASN A 1 90 ? -7.707 5.497 -4.581 1.00 83.88 90 ASN A CA 1
ATOM 674 C C . ASN A 1 90 ? -8.671 6.708 -4.596 1.00 83.88 90 ASN A C 1
ATOM 676 O O . ASN A 1 90 ? -9.511 6.860 -5.484 1.00 83.88 90 ASN A O 1
ATOM 680 N N . THR A 1 91 ? -8.607 7.564 -3.576 1.00 84.06 91 THR A N 1
ATOM 681 C CA . THR A 1 91 ? -9.562 8.662 -3.363 1.00 84.06 91 THR A CA 1
ATOM 682 C C . THR A 1 91 ? -8.841 9.924 -2.909 1.00 84.06 91 THR A C 1
ATOM 684 O O . THR A 1 91 ? -7.943 9.877 -2.063 1.00 84.06 91 THR A O 1
ATOM 687 N N . GLY A 1 92 ? -9.255 11.072 -3.459 1.00 81.50 92 GLY A N 1
ATOM 688 C CA . GLY A 1 92 ? -8.703 12.384 -3.116 1.00 81.50 92 GLY A CA 1
ATOM 689 C C . GLY A 1 92 ? -7.183 12.441 -3.284 1.00 81.50 92 GLY A C 1
ATOM 690 O O . GLY A 1 92 ? -6.669 12.242 -4.378 1.00 81.50 92 GLY A O 1
ATOM 691 N N . THR A 1 93 ? -6.472 12.689 -2.185 1.00 77.75 93 THR A N 1
ATOM 692 C CA . THR A 1 93 ? -5.004 12.795 -2.136 1.00 77.75 93 THR A CA 1
ATOM 693 C C . THR A 1 93 ? -4.272 11.453 -2.206 1.00 77.75 93 THR A C 1
ATOM 695 O O . THR A 1 93 ? -3.055 11.439 -2.349 1.00 77.75 93 THR A O 1
ATOM 698 N N . HIS A 1 94 ? -4.976 10.320 -2.113 1.00 79.94 94 HIS A N 1
ATOM 699 C CA . HIS A 1 94 ? -4.391 8.973 -2.175 1.00 79.94 94 HIS A CA 1
ATOM 700 C C . HIS A 1 94 ? -4.360 8.430 -3.607 1.00 79.94 94 HIS A C 1
ATOM 702 O O . HIS A 1 94 ? -4.598 7.250 -3.835 1.00 79.94 94 HIS A O 1
ATOM 708 N N . LYS A 1 95 ? -4.145 9.308 -4.581 1.00 83.50 95 LYS A N 1
ATOM 709 C CA . LYS A 1 95 ? -4.066 8.974 -6.000 1.00 8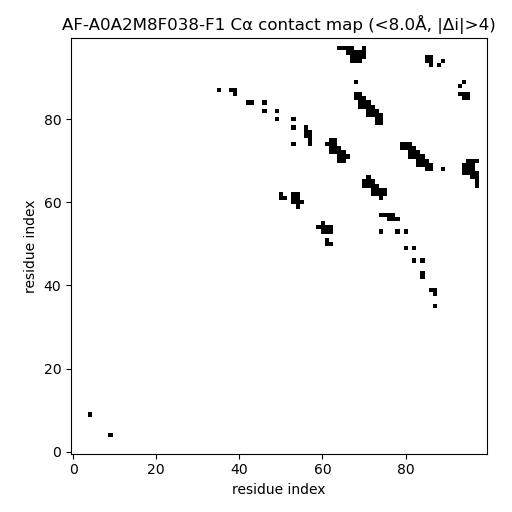3.50 95 LYS A CA 1
ATOM 710 C C . LYS A 1 95 ? -2.621 9.102 -6.437 1.00 83.50 95 LYS A C 1
ATOM 712 O O . LYS A 1 95 ? -1.969 10.099 -6.129 1.00 83.50 95 LYS A O 1
ATOM 717 N N . TYR A 1 96 ? -2.109 8.092 -7.126 1.00 80.75 96 TYR A N 1
ATOM 718 C CA . TYR A 1 96 ? -0.744 8.153 -7.619 1.00 80.75 96 TYR A CA 1
ATOM 719 C C . TYR A 1 96 ? -0.676 9.004 -8.882 1.00 80.75 96 TYR A C 1
ATOM 721 O O . TYR A 1 96 ? -1.430 8.792 -9.826 1.00 80.75 96 TYR A O 1
ATOM 729 N N . THR A 1 97 ? 0.247 9.957 -8.917 1.00 73.81 97 THR A N 1
ATOM 730 C CA . THR A 1 97 ? 0.498 10.789 -10.095 1.00 73.81 97 THR A CA 1
ATOM 731 C C . THR A 1 97 ? 1.938 10.610 -10.531 1.00 73.81 97 THR A C 1
ATOM 733 O O . THR A 1 97 ? 2.857 10.847 -9.747 1.00 73.81 97 THR A O 1
ATOM 736 N N . TYR A 1 98 ? 2.130 10.199 -11.780 1.00 71.44 98 TYR A N 1
ATOM 737 C CA . TYR A 1 98 ? 3.430 10.232 -12.432 1.00 71.44 98 TYR A CA 1
ATOM 738 C C . TYR A 1 98 ? 3.563 11.554 -13.196 1.00 71.44 98 TYR A C 1
ATOM 740 O O . TYR A 1 98 ? 2.724 11.874 -14.036 1.00 71.44 98 TYR A O 1
ATOM 748 N N . THR A 1 99 ? 4.605 12.323 -12.891 1.00 68.94 99 THR A N 1
ATOM 749 C CA . THR A 1 99 ? 5.011 13.516 -13.646 1.00 68.94 99 THR A CA 1
ATOM 750 C C . THR A 1 99 ? 6.388 13.261 -14.238 1.00 68.94 99 THR A C 1
ATOM 752 O O . THR A 1 99 ? 7.299 12.877 -13.504 1.00 68.94 99 THR A O 1
ATOM 755 N N . THR A 1 100 ? 6.495 13.431 -15.555 1.00 62.47 100 THR A N 1
ATOM 756 C CA . THR A 1 100 ? 7.731 13.328 -16.347 1.00 62.47 100 THR A CA 1
ATOM 757 C C . THR A 1 100 ? 8.679 14.481 -16.086 1.00 62.47 100 THR A C 1
ATOM 759 O O . THR A 1 100 ? 8.164 15.622 -16.027 1.00 62.47 100 THR A O 1
#

Foldseek 3Di:
DDDDDDPVVVVVVVVVVVVVVVVVVVVVVVVVVVVLVVVQVVLVVVVVVLQVVLCVQQVNDGFDWDDKQKIWTARPPDDRRIGIDHRPVSDDPRGDDDDD

Radius of gyration: 24.51 Å; Cα contacts (8 Å, |Δi|>4): 97; chains: 1; bounding box: 60×36×61 Å

Solvent-accessible surface area (backbone atoms only — not comparable to full-atom values): 5810 Å² total; per-residue (Å²): 133,85,85,74,85,53,73,66,57,54,53,51,51,55,53,54,49,53,57,54,49,59,59,48,51,61,54,47,57,54,51,52,53,53,52,48,52,51,48,53,55,50,52,52,52,52,48,49,54,50,39,54,53,31,18,75,64,29,87,74,36,70,44,56,73,49,48,68,40,39,39,35,34,43,32,86,49,97,65,79,50,64,49,76,50,63,47,93,74,60,47,85,89,45,40,44,74,73,82,135

Sequence (100 aa):
MRKAFTLLEMLVVIGIISVLVSMGFASYSTAQKKARDAKRQGDLKAAQQIMEQCYSVNDFKYPTISGTDTITATCPAGSGLTFTITDPLNTGTHKYTYTT

Organism: NCBI:txid1974837

Secondary structure (DSSP, 8-state):
---PPPHHHHHHHHHHHHHHHHHHHHHHHHHHHHHHHHHHHHHHHHHHHHHHHHHHHTTT-PPEEE-EEEEEEE--SSS--EEEEE-SS-STT--EE---

InterPro domains:
  IPR012902 Prokaryotic N-terminal methylation site [PF07963] (2-24)
  IPR012902 Prokaryotic N-terminal methylation site [TIGR02532] (3-24)
  IPR045584 Pilin-like [SSF54523] (5-87)

Mean predicted aligned error: 7.77 Å